Protein AF-A0A2M9R372-F1 (afdb_monomer_lite)

Secondary structure (DSSP, 8-state):
--HHHHHHHHHH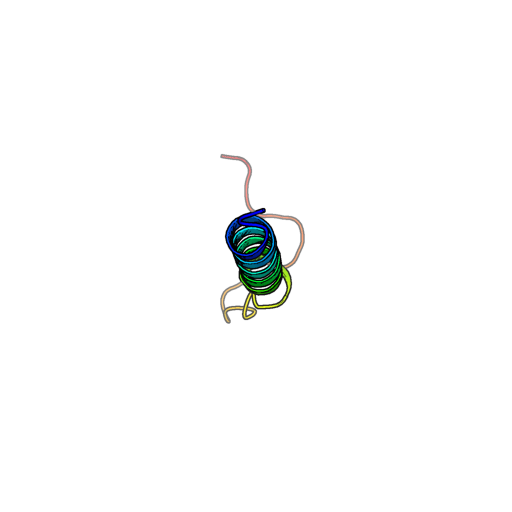HHHHHIIIII-----SSS--SS-----

Sequence (39 aa):
MQDIIVYVLLIIAVAFLLRKFVFKKKGKGGCDNGNCGCG

pLDDT: mean 70.42, std 18.18, range [41.31, 94.44]

Foldseek 3Di:
DVCVVVVVVVVVVVVVCCCVPVVPPPPPDDDPDDDDDDD

Structure (mmCIF, N/CA/C/O backbone):
data_AF-A0A2M9R372-F1
#
_entry.id   AF-A0A2M9R372-F1
#
loop_
_atom_site.group_PDB
_atom_site.id
_atom_site.type_symbol
_atom_site.label_atom_id
_atom_site.label_alt_id
_atom_site.label_comp_id
_atom_site.label_asym_id
_atom_site.label_entity_id
_atom_site.label_seq_id
_atom_site.pdbx_PDB_ins_code
_atom_site.Cartn_x
_atom_site.Cartn_y
_atom_site.Cartn_z
_atom_site.occupancy
_atom_site.B_iso_or_equiv
_atom_site.auth_seq_id
_atom_site.auth_comp_id
_atom_site.auth_asym_id
_atom_site.auth_atom_id
_atom_site.pdbx_PDB_model_num
ATOM 1 N N . MET A 1 1 ? 8.618 3.363 -20.261 1.00 59.84 1 MET A N 1
ATOM 2 C CA . MET A 1 1 ? 8.326 2.063 -19.623 1.00 59.84 1 MET A CA 1
ATOM 3 C C . MET A 1 1 ? 9.009 1.987 -18.255 1.00 59.84 1 MET A C 1
ATOM 5 O O . MET A 1 1 ? 9.836 1.122 -18.008 1.00 59.84 1 MET A O 1
ATOM 9 N N . GLN A 1 2 ? 8.747 2.962 -17.379 1.00 52.59 2 GLN A N 1
ATOM 10 C CA . GLN A 1 2 ? 9.189 2.961 -15.972 1.00 52.59 2 GLN A CA 1
ATOM 11 C C . GLN A 1 2 ? 7.941 2.754 -15.109 1.00 52.59 2 GLN A C 1
ATOM 13 O O . GLN A 1 2 ? 7.650 3.500 -14.179 1.00 52.59 2 GLN A O 1
ATOM 18 N N . ASP A 1 3 ? 7.154 1.753 -15.501 1.00 70.00 3 ASP A N 1
ATOM 19 C CA . ASP A 1 3 ? 5.825 1.444 -14.968 1.00 70.00 3 ASP A CA 1
ATOM 20 C C . ASP A 1 3 ? 5.870 1.105 -13.476 1.00 70.00 3 ASP A C 1
ATOM 22 O O . ASP A 1 3 ? 4.901 1.299 -12.745 1.00 70.00 3 ASP A O 1
ATOM 26 N N . ILE A 1 4 ? 7.050 0.706 -13.001 1.00 87.00 4 ILE A N 1
ATOM 27 C CA . ILE A 1 4 ? 7.371 0.478 -11.595 1.00 87.00 4 ILE A CA 1
ATOM 28 C C . ILE A 1 4 ? 7.000 1.698 -10.739 1.00 87.00 4 ILE A C 1
ATOM 30 O O . ILE A 1 4 ? 6.426 1.525 -9.671 1.00 87.00 4 ILE A O 1
ATOM 34 N N . ILE A 1 5 ? 7.246 2.928 -11.206 1.00 89.88 5 ILE A N 1
ATOM 35 C CA . ILE A 1 5 ? 6.970 4.148 -10.425 1.00 89.88 5 ILE A CA 1
ATOM 36 C C . ILE A 1 5 ? 5.461 4.331 -10.218 1.00 89.88 5 ILE A C 1
ATOM 38 O O . ILE A 1 5 ? 5.019 4.683 -9.124 1.00 89.88 5 ILE A O 1
ATOM 42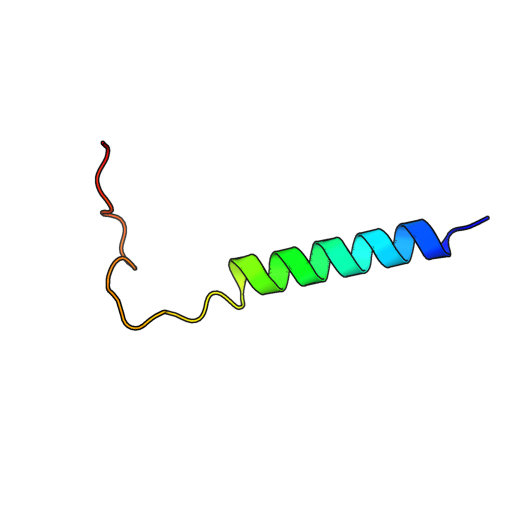 N N . VAL A 1 6 ? 4.664 4.041 -11.250 1.00 92.12 6 VAL A N 1
ATOM 43 C CA . VAL A 1 6 ? 3.200 4.149 -11.205 1.00 92.12 6 VAL A CA 1
ATOM 44 C C . VAL A 1 6 ? 2.622 3.104 -10.257 1.00 92.12 6 VAL A C 1
ATOM 46 O O . VAL A 1 6 ? 1.810 3.444 -9.398 1.00 92.12 6 VAL A O 1
ATOM 49 N N . TYR A 1 7 ? 3.086 1.855 -10.344 1.00 89.94 7 TYR A N 1
ATOM 50 C CA . TYR A 1 7 ? 2.653 0.794 -9.433 1.00 89.94 7 TYR A CA 1
ATOM 51 C C . TYR A 1 7 ? 3.074 1.060 -7.982 1.00 89.94 7 TYR A C 1
ATOM 53 O O . TYR A 1 7 ? 2.278 0.841 -7.070 1.00 89.94 7 TYR A O 1
ATOM 61 N N . VAL A 1 8 ? 4.277 1.595 -7.750 1.00 93.88 8 VAL A N 1
ATOM 62 C CA . VAL A 1 8 ? 4.749 1.977 -6.409 1.00 93.88 8 VAL A CA 1
ATOM 63 C C . VAL A 1 8 ? 3.885 3.096 -5.822 1.00 93.88 8 VAL A C 1
ATOM 65 O O . VAL A 1 8 ? 3.436 2.981 -4.683 1.00 93.88 8 VAL A O 1
ATOM 68 N N . LEU A 1 9 ? 3.584 4.143 -6.597 1.00 93.56 9 LEU A N 1
ATOM 69 C CA . LEU A 1 9 ? 2.686 5.222 -6.170 1.00 93.56 9 LEU A CA 1
ATOM 70 C C . LEU A 1 9 ? 1.278 4.709 -5.855 1.00 93.56 9 LEU A C 1
ATOM 72 O O . LEU A 1 9 ? 0.693 5.112 -4.848 1.00 93.56 9 LEU A O 1
ATOM 76 N N . LEU A 1 10 ? 0.753 3.790 -6.669 1.00 93.44 10 LEU A N 1
ATOM 77 C CA . LEU A 1 10 ? -0.556 3.180 -6.438 1.00 93.44 10 LEU A CA 1
ATOM 78 C C . LEU A 1 10 ? -0.582 2.377 -5.135 1.00 93.44 10 LEU A C 1
ATOM 80 O O . LEU A 1 10 ? -1.492 2.546 -4.325 1.00 93.44 10 LEU A O 1
ATOM 84 N N . ILE A 1 11 ? 0.438 1.548 -4.894 1.00 94.44 11 ILE A N 1
ATOM 85 C CA . ILE A 1 11 ? 0.551 0.753 -3.666 1.00 94.44 11 ILE A CA 1
ATOM 86 C C . ILE A 1 11 ? 0.672 1.666 -2.442 1.00 94.44 11 ILE A C 1
ATOM 88 O O . ILE A 1 11 ? 0.006 1.419 -1.437 1.00 94.44 11 ILE A O 1
ATOM 92 N N . ILE A 1 12 ? 1.452 2.749 -2.521 1.00 94.25 12 ILE A N 1
ATOM 93 C CA . ILE A 1 12 ? 1.580 3.731 -1.434 1.00 94.25 12 ILE A CA 1
ATOM 94 C C . ILE A 1 12 ? 0.241 4.426 -1.163 1.00 94.25 12 ILE A C 1
ATOM 96 O O . ILE A 1 12 ? -0.148 4.555 -0.003 1.00 94.25 12 ILE A O 1
ATOM 100 N N . ALA A 1 13 ? -0.486 4.840 -2.203 1.00 92.94 13 ALA A N 1
ATOM 101 C CA . ALA A 1 13 ? -1.788 5.485 -2.060 1.00 92.94 13 ALA A CA 1
ATOM 102 C C . ALA A 1 13 ? -2.822 4.545 -1.422 1.00 92.94 13 ALA A C 1
ATOM 104 O O . ALA A 1 13 ? -3.505 4.930 -0.472 1.00 92.94 13 ALA A O 1
ATOM 105 N N . VAL A 1 14 ? -2.894 3.293 -1.880 1.00 94.00 14 VAL A N 1
ATOM 106 C CA . VAL A 1 14 ? -3.785 2.274 -1.306 1.00 94.00 14 VAL A CA 1
ATOM 107 C C . VAL A 1 14 ? -3.387 1.957 0.137 1.00 94.00 14 VAL A C 1
ATOM 109 O O . VAL A 1 14 ? -4.246 1.948 1.016 1.00 94.00 14 VAL A O 1
ATOM 112 N N . ALA A 1 15 ? -2.096 1.783 0.427 1.00 90.44 15 ALA A N 1
ATOM 113 C CA . ALA A 1 15 ? -1.607 1.556 1.785 1.00 90.44 15 ALA A CA 1
ATOM 114 C C . ALA A 1 15 ? -1.901 2.746 2.715 1.00 90.44 15 ALA A C 1
ATOM 116 O O . ALA A 1 15 ? -2.305 2.546 3.861 1.00 90.44 15 ALA A O 1
ATOM 117 N N . PHE A 1 16 ? -1.758 3.985 2.234 1.00 88.44 16 PHE A N 1
ATOM 118 C CA . PHE A 1 16 ? -2.104 5.199 2.975 1.00 88.44 16 PHE A CA 1
ATOM 119 C C . PHE A 1 16 ? -3.606 5.282 3.263 1.00 88.44 16 PHE A C 1
ATOM 121 O O . PHE A 1 16 ? -3.995 5.576 4.394 1.00 88.44 16 PHE A O 1
ATOM 128 N N . LEU A 1 17 ? -4.453 4.980 2.276 1.00 86.88 17 LEU A N 1
ATOM 129 C CA . LEU A 1 17 ? -5.906 4.958 2.442 1.00 86.88 17 LEU A CA 1
ATOM 130 C C . LEU A 1 17 ? -6.344 3.867 3.422 1.00 86.88 17 LEU A C 1
ATOM 132 O O . LEU A 1 17 ? -7.111 4.152 4.341 1.00 86.88 17 LEU A O 1
ATOM 136 N N . LEU A 1 18 ? -5.803 2.653 3.305 1.00 86.94 18 LEU A N 1
ATOM 137 C CA . LEU A 1 18 ? -6.058 1.574 4.261 1.00 86.94 18 LEU A CA 1
ATOM 138 C C . LEU A 1 18 ? -5.579 1.960 5.666 1.00 86.94 18 LEU A C 1
ATOM 140 O O . LEU A 1 18 ? -6.309 1.772 6.637 1.00 86.94 18 LEU A O 1
ATOM 144 N N . ARG A 1 19 ? -4.405 2.590 5.797 1.00 79.00 19 ARG A N 1
ATOM 145 C CA . ARG A 1 19 ? -3.900 3.085 7.086 1.00 79.00 19 ARG A CA 1
ATOM 146 C C . ARG A 1 19 ? -4.801 4.162 7.697 1.00 79.00 19 ARG A C 1
ATOM 148 O O . ARG A 1 19 ? -5.032 4.150 8.903 1.00 79.00 19 ARG A O 1
ATOM 155 N N . LYS A 1 20 ? -5.316 5.076 6.872 1.00 75.81 20 LYS A N 1
ATOM 156 C CA . LYS A 1 20 ? -6.150 6.210 7.292 1.00 75.81 20 LYS A CA 1
ATOM 157 C C . LYS A 1 20 ? -7.582 5.808 7.646 1.00 75.81 20 LYS A C 1
AT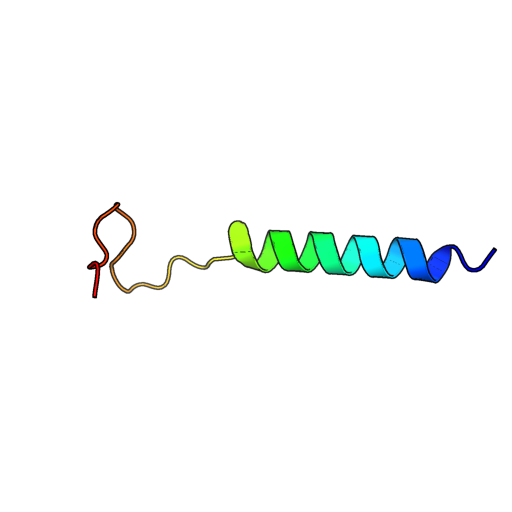OM 159 O O . LYS A 1 20 ? -8.136 6.357 8.595 1.00 75.81 20 LYS A O 1
ATOM 164 N N . PHE A 1 21 ? -8.178 4.888 6.890 1.00 76.56 21 PHE A N 1
ATOM 165 C CA . PHE A 1 21 ? -9.595 4.535 7.024 1.00 76.56 21 PHE A CA 1
ATOM 166 C C . PHE A 1 21 ? -9.829 3.201 7.736 1.00 76.56 21 PHE A C 1
ATOM 168 O O . PHE A 1 21 ? -10.713 3.128 8.581 1.00 76.56 21 PHE A O 1
ATOM 175 N N . VAL A 1 22 ? -9.029 2.170 7.456 1.00 68.62 22 VAL A N 1
ATOM 176 C CA . VAL A 1 22 ? -9.191 0.831 8.060 1.00 68.62 22 VAL A CA 1
ATOM 177 C C . VAL A 1 22 ? -8.385 0.712 9.353 1.00 68.62 22 VAL A C 1
ATOM 179 O O . VAL A 1 22 ? -8.848 0.161 10.345 1.00 68.62 22 VAL A O 1
ATOM 182 N N . PHE A 1 23 ? -7.187 1.294 9.370 1.00 61.09 23 PHE A N 1
ATOM 183 C CA . PHE A 1 23 ? -6.264 1.283 10.507 1.00 61.09 23 PHE A CA 1
ATOM 184 C C . PHE A 1 23 ? -6.379 2.526 11.394 1.00 61.09 23 PHE A C 1
ATOM 186 O O . PHE A 1 23 ? -5.484 2.789 12.207 1.00 61.09 23 PHE A O 1
ATOM 193 N N . LYS A 1 24 ? -7.502 3.258 11.312 1.00 58.16 24 LYS A N 1
ATOM 194 C CA . LYS A 1 24 ? -7.949 4.090 12.430 1.00 58.16 24 LYS A CA 1
ATOM 195 C C . LYS A 1 24 ? -8.197 3.133 13.595 1.00 58.16 24 LYS A C 1
ATOM 197 O O . LYS A 1 24 ? -9.298 2.628 13.790 1.00 58.16 24 LYS A O 1
ATOM 202 N N . LYS A 1 25 ? -7.136 2.844 14.362 1.00 54.62 25 LYS A N 1
ATOM 203 C CA . LYS A 1 25 ? -7.262 2.309 15.713 1.00 54.62 25 LYS A CA 1
ATOM 204 C C . LYS A 1 25 ? -8.305 3.203 16.352 1.00 54.62 25 LYS A C 1
ATOM 206 O O . LYS A 1 25 ? -8.070 4.407 16.453 1.00 54.62 25 LYS A O 1
ATOM 211 N N . LYS A 1 26 ? -9.454 2.629 16.712 1.00 54.56 26 LYS A N 1
ATOM 212 C CA . LYS A 1 26 ? -10.375 3.252 17.653 1.00 54.56 26 LYS A CA 1
ATOM 213 C C . LYS A 1 26 ? -9.536 3.546 18.889 1.00 54.56 26 LYS A C 1
ATOM 215 O O . LYS A 1 26 ? -9.275 2.662 19.703 1.00 54.56 26 LYS A O 1
ATOM 220 N N . GLY A 1 27 ? -8.973 4.750 18.934 1.00 50.09 27 GLY A N 1
ATOM 221 C CA . GLY A 1 27 ? -8.316 5.263 20.110 1.00 50.09 27 GLY A CA 1
ATOM 222 C C . GLY A 1 27 ? -9.382 5.225 21.182 1.00 50.09 27 GLY A C 1
ATOM 223 O O . GLY A 1 27 ? -10.496 5.696 20.963 1.00 50.09 27 GLY A O 1
ATOM 224 N N . LYS A 1 28 ? -9.080 4.583 22.305 1.00 50.66 28 LYS 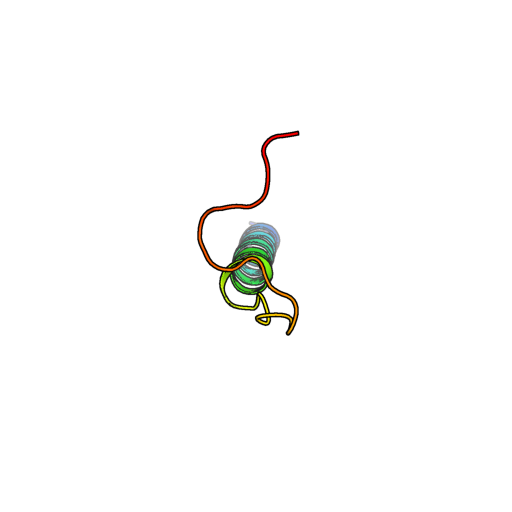A N 1
ATOM 225 C CA . LYS A 1 28 ? -9.879 4.735 23.516 1.00 50.66 28 LYS A CA 1
ATOM 226 C C . LYS A 1 28 ? -9.873 6.230 23.858 1.00 50.66 28 LYS A C 1
ATOM 228 O O . LYS A 1 28 ? -8.904 6.724 24.416 1.00 50.66 28 LYS A O 1
ATOM 233 N N . GLY A 1 29 ? -10.901 6.944 23.415 1.00 49.16 29 GLY A N 1
ATOM 234 C CA . GLY A 1 29 ? -11.033 8.395 23.508 1.00 49.16 29 GLY A CA 1
ATOM 235 C C . GLY A 1 29 ? -12.192 8.832 22.620 1.00 49.16 29 GLY A C 1
ATOM 236 O O . GLY A 1 29 ? -12.084 8.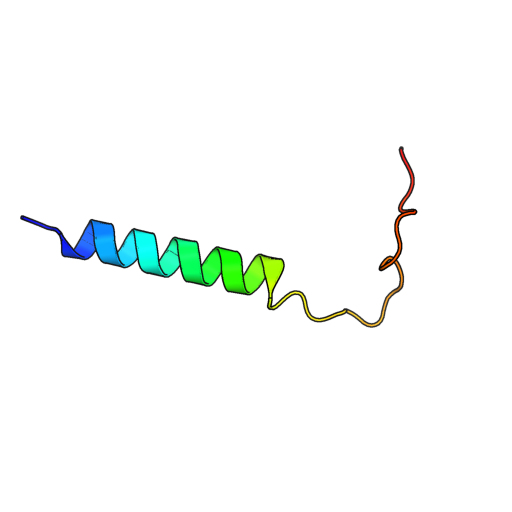803 21.398 1.00 49.16 29 GLY A O 1
ATOM 237 N N . GLY A 1 30 ? -13.337 9.108 23.242 1.00 50.72 30 GLY A N 1
ATOM 238 C CA . GLY A 1 30 ? -14.626 9.248 22.575 1.00 50.72 30 GLY A CA 1
ATOM 239 C C . GLY A 1 30 ? -14.691 10.390 21.564 1.00 50.72 30 GLY A C 1
ATOM 240 O O . GLY A 1 30 ? -14.495 11.539 21.926 1.00 50.72 30 GLY A O 1
ATOM 241 N N . CYS A 1 31 ? -15.016 10.052 20.316 1.00 56.53 31 CYS A N 1
ATOM 242 C CA . CYS A 1 31 ? -15.908 10.812 19.433 1.00 56.53 31 CYS A CA 1
ATOM 243 C C . CYS A 1 31 ? -16.195 9.954 18.187 1.00 56.53 31 CYS A C 1
ATOM 245 O O . CYS A 1 31 ? -15.792 10.264 17.070 1.00 56.53 31 CYS A O 1
ATOM 247 N N . ASP A 1 32 ? -16.817 8.796 18.402 1.00 56.00 32 ASP A N 1
ATOM 248 C CA . ASP A 1 32 ? -17.202 7.842 17.355 1.00 56.00 32 ASP A CA 1
ATOM 249 C C . ASP A 1 32 ? -18.732 7.766 17.368 1.00 56.00 32 ASP A C 1
ATOM 251 O O . ASP A 1 32 ? -19.264 6.752 17.781 1.00 56.00 32 ASP A O 1
ATOM 255 N N . ASN A 1 33 ? -19.420 8.891 17.111 1.00 52.69 33 ASN A N 1
ATOM 256 C CA . ASN A 1 33 ? -20.870 8.991 16.845 1.00 52.69 33 ASN A CA 1
ATOM 257 C C . ASN A 1 33 ? -21.275 10.462 16.608 1.00 52.69 33 ASN A C 1
ATOM 259 O O . ASN A 1 33 ? -21.773 11.130 17.508 1.00 52.69 33 ASN A O 1
ATOM 263 N N . GLY A 1 34 ? -21.036 10.980 15.399 1.00 54.44 34 GLY A N 1
ATOM 264 C CA . GLY A 1 34 ? -21.835 12.067 14.803 1.00 54.44 34 GLY A CA 1
ATOM 265 C C . GLY A 1 34 ? -21.929 13.436 15.499 1.00 54.44 34 GLY A C 1
ATOM 266 O O . GLY A 1 34 ? -22.682 14.271 15.014 1.00 54.44 34 GLY A O 1
ATOM 267 N N . ASN A 1 35 ? -21.201 13.701 16.585 1.00 56.97 35 ASN A N 1
ATOM 268 C CA . ASN A 1 35 ? -21.252 14.984 17.286 1.00 56.97 35 ASN A CA 1
ATOM 269 C C . ASN A 1 35 ? -19.863 15.385 17.804 1.00 56.97 35 ASN A C 1
ATOM 271 O O . ASN A 1 35 ? -19.563 15.243 18.986 1.00 56.97 35 ASN A O 1
ATOM 275 N N . CYS A 1 36 ? -18.991 15.851 16.908 1.00 54.97 36 CYS A N 1
ATOM 276 C CA . CYS A 1 36 ? -17.795 16.594 17.301 1.00 54.97 36 CYS A CA 1
ATOM 277 C C . CYS A 1 36 ? -17.948 18.021 16.779 1.00 54.97 36 CYS A C 1
ATOM 279 O O . CYS A 1 36 ? -18.055 18.230 15.573 1.00 54.97 36 CYS A O 1
ATOM 281 N N . GLY A 1 37 ? -18.059 18.946 17.735 1.00 48.28 37 GLY A N 1
ATOM 282 C CA . GLY A 1 37 ? -18.571 20.300 17.591 1.00 48.28 37 GLY A CA 1
ATOM 283 C C . GLY A 1 37 ? -18.026 21.068 16.397 1.00 48.28 37 GLY A C 1
ATOM 284 O O . GLY A 1 37 ? -16.821 21.224 16.224 1.00 48.28 37 GLY A O 1
ATOM 285 N N . CYS A 1 38 ? -18.978 21.580 15.624 1.00 45.72 38 CYS A N 1
ATOM 286 C CA . CYS A 1 38 ? -18.838 22.822 14.890 1.00 45.72 38 CYS A CA 1
ATOM 287 C C . CYS A 1 38 ? -18.226 23.889 15.820 1.0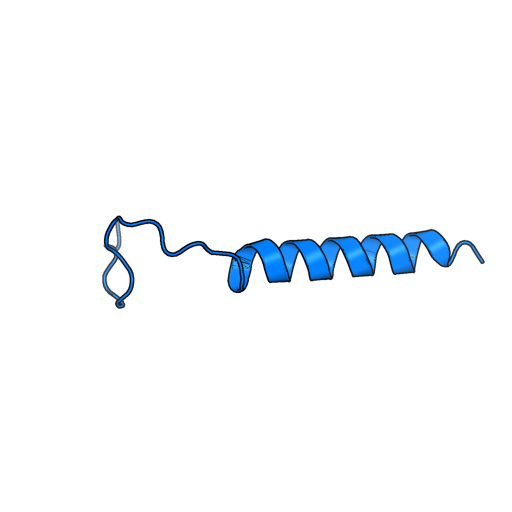0 45.72 38 CYS A C 1
ATOM 289 O O . CYS A 1 38 ? -18.755 24.131 16.910 1.00 45.72 38 CYS A O 1
ATOM 291 N N . GLY A 1 39 ? -17.110 24.463 15.377 1.00 41.31 39 GLY A N 1
ATOM 292 C CA . GLY A 1 39 ? -16.325 25.523 16.001 1.00 41.31 39 GLY A CA 1
ATOM 293 C C . GLY A 1 39 ? -15.171 25.865 15.076 1.00 41.31 39 GLY A C 1
ATOM 294 O O . GLY A 1 39 ? -14.246 25.028 14.996 1.00 41.31 39 GLY A O 1
#

Radius of gyration: 16.41 Å; chains: 1; bounding box: 31×25×43 Å

Organism: NCBI:txid2008672